Protein AF-A0A349CTS3-F1 (afdb_monomer_lite)

Foldseek 3Di:
DDDPLPQQDLVNQLVQLQVQQAVDPVADALCRCLCDGPNSVSCVVVPDDPVRSVVSVVVSVVVCVVVVQDKDWADDPVDNPPSNRIGIHGDVVVVDDDPPDDDDPVRVVVVVVVVVVVVVVVVVVVVVVD

Radius of gyration: 17.71 Å; chains: 1; bounding box: 42×42×42 Å

Secondary structure (DSSP, 8-state):
---------HHHHHHHHHHHHHS-SS-EEHHHHHHHSTTHHHHHHTT--HHHHHHHHHHHHHHHHHTT---EEE--SS-TT--TT-EEE--GGGG---TT----HHHHHHHHHHHHHHHHHHHHHHTT--

pLDDT: mean 85.39, std 16.5, range [35.06, 98.25]

Structure (mmCIF, N/CA/C/O backbone):
data_AF-A0A349CTS3-F1
#
_entry.id   AF-A0A349CTS3-F1
#
loop_
_atom_site.group_PDB
_atom_site.id
_atom_site.type_symbol
_atom_site.label_atom_id
_atom_site.label_alt_id
_atom_site.label_comp_id
_atom_site.label_asym_id
_atom_site.label_entity_id
_atom_site.label_seq_id
_atom_site.pdbx_PDB_ins_code
_atom_site.Cartn_x
_atom_site.Cartn_y
_atom_site.Cartn_z
_atom_site.occupancy
_atom_site.B_iso_or_equiv
_atom_site.auth_seq_id
_atom_site.auth_comp_id
_atom_site.auth_asym_id
_atom_site.auth_atom_id
_atom_site.pdbx_PDB_model_num
ATOM 1 N N . MET A 1 1 ? -28.891 -17.185 8.001 1.00 35.06 1 MET A N 1
ATOM 2 C CA . MET A 1 1 ? -27.617 -17.875 7.713 1.00 35.06 1 MET A CA 1
ATOM 3 C C . MET A 1 1 ? -26.499 -16.893 7.990 1.00 35.06 1 MET A C 1
ATOM 5 O O . MET A 1 1 ? -26.507 -15.830 7.388 1.00 35.06 1 MET A O 1
ATOM 9 N N . ALA A 1 2 ? -25.621 -17.187 8.949 1.00 38.22 2 ALA A N 1
ATOM 10 C CA . ALA A 1 2 ? -24.448 -16.359 9.205 1.00 38.22 2 ALA A CA 1
ATOM 11 C C . ALA A 1 2 ? -23.453 -16.588 8.063 1.00 38.22 2 ALA A C 1
ATOM 13 O O . ALA A 1 2 ? -22.958 -17.701 7.895 1.00 38.22 2 ALA A O 1
ATOM 14 N N . THR A 1 3 ? -23.216 -15.568 7.244 1.00 37.25 3 THR A N 1
ATOM 15 C CA . THR A 1 3 ? -22.133 -15.578 6.260 1.00 37.25 3 THR A CA 1
ATOM 16 C C . THR A 1 3 ? -20.824 -15.654 7.037 1.00 37.25 3 THR A C 1
ATOM 18 O O . THR A 1 3 ? -20.528 -14.761 7.832 1.00 37.25 3 THR A O 1
ATOM 21 N N . ALA A 1 4 ? -20.076 -16.746 6.881 1.00 45.16 4 ALA A N 1
ATOM 22 C CA . ALA A 1 4 ? -18.759 -16.876 7.488 1.00 45.16 4 ALA A CA 1
ATOM 23 C C . ALA A 1 4 ? -17.896 -15.692 7.026 1.00 45.16 4 ALA A C 1
ATOM 25 O O . ALA A 1 4 ? -17.766 -15.459 5.826 1.00 45.16 4 ALA A O 1
ATOM 26 N N . SER A 1 5 ? -17.357 -14.917 7.971 1.00 53.66 5 SER A N 1
ATOM 27 C CA . SER A 1 5 ? -16.409 -13.842 7.673 1.00 53.66 5 SER A CA 1
ATOM 28 C C . SER A 1 5 ? -15.164 -14.483 7.068 1.00 53.66 5 SER A C 1
ATOM 30 O O . SER A 1 5 ? -14.365 -15.103 7.773 1.00 53.66 5 SER A O 1
ATOM 32 N N . VAL A 1 6 ? -15.039 -14.409 5.744 1.00 57.78 6 VAL A N 1
ATOM 33 C CA . VAL A 1 6 ? -13.814 -14.805 5.058 1.00 57.78 6 VAL A CA 1
ATOM 34 C C . VAL A 1 6 ? -12.795 -13.727 5.384 1.00 57.78 6 VAL A C 1
ATOM 36 O O . VAL A 1 6 ? -12.889 -12.593 4.932 1.00 57.78 6 VAL A O 1
ATOM 39 N N . LYS A 1 7 ? -11.851 -14.060 6.260 1.00 75.94 7 LYS A N 1
ATOM 40 C CA . LYS A 1 7 ? -10.712 -13.200 6.551 1.00 75.94 7 LYS A CA 1
ATOM 41 C C . LYS A 1 7 ? -9.857 -13.131 5.284 1.00 75.94 7 LYS A C 1
ATOM 43 O O . LYS A 1 7 ? -9.263 -14.150 4.941 1.00 75.94 7 LYS A O 1
ATOM 48 N N . THR A 1 8 ? -9.779 -11.967 4.629 1.00 84.75 8 THR A N 1
ATOM 49 C CA . THR A 1 8 ? -8.885 -11.760 3.473 1.00 84.75 8 THR A CA 1
ATOM 50 C C . THR A 1 8 ? -7.470 -12.271 3.807 1.00 84.75 8 THR A C 1
ATOM 52 O O . THR A 1 8 ? -6.875 -11.799 4.794 1.00 84.75 8 THR A O 1
ATOM 55 N N . PRO A 1 9 ? -6.923 -13.235 3.039 1.00 90.38 9 PRO A N 1
ATOM 56 C CA . PRO A 1 9 ? -5.568 -13.741 3.227 1.00 90.38 9 PRO A CA 1
ATOM 57 C C . PRO A 1 9 ? -4.521 -12.617 3.187 1.00 90.38 9 PRO A C 1
ATOM 59 O O . PRO A 1 9 ? -4.730 -11.597 2.524 1.00 90.38 9 PRO A O 1
ATOM 62 N N . PRO A 1 10 ? -3.385 -12.752 3.897 1.00 90.94 10 PRO A N 1
ATOM 63 C CA . PRO A 1 10 ? -2.309 -11.767 3.845 1.00 90.94 10 PRO A CA 1
ATOM 64 C C . PRO A 1 10 ? -1.878 -11.395 2.427 1.00 90.94 10 PRO A C 1
ATOM 66 O O . PRO A 1 10 ? -1.750 -10.213 2.141 1.00 90.94 10 PRO A O 1
ATOM 69 N N . GLU A 1 11 ? -1.716 -12.377 1.551 1.00 92.25 11 GLU A N 1
ATOM 70 C CA . GLU A 1 11 ? -1.210 -12.217 0.190 1.00 92.25 11 GLU A CA 1
ATOM 71 C C . GLU A 1 11 ? -2.173 -11.385 -0.664 1.00 92.25 11 GLU A C 1
ATOM 73 O O . GLU A 1 11 ? -1.766 -10.413 -1.296 1.00 92.25 11 GLU A O 1
ATOM 78 N N . GLU A 1 12 ? -3.468 -11.701 -0.605 1.00 91.50 12 GLU A N 1
ATOM 79 C CA . GLU A 1 12 ? -4.513 -10.951 -1.307 1.00 91.50 12 GLU A CA 1
ATOM 80 C C . GLU A 1 12 ? -4.574 -9.496 -0.825 1.00 91.50 12 GLU A C 1
ATOM 82 O O . GLU A 1 12 ? -4.674 -8.561 -1.619 1.00 91.50 12 GLU A O 1
ATOM 87 N N . ARG A 1 13 ? -4.426 -9.271 0.485 1.00 96.44 13 ARG A N 1
ATOM 88 C CA . ARG A 1 13 ? -4.380 -7.916 1.043 1.00 96.44 13 ARG A CA 1
ATOM 89 C C . ARG A 1 13 ? -3.161 -7.122 0.567 1.00 96.44 13 ARG A C 1
ATOM 91 O O . ARG A 1 13 ? -3.294 -5.922 0.335 1.00 96.44 13 ARG A O 1
ATOM 98 N N . LEU A 1 14 ? -1.996 -7.760 0.418 1.00 96.69 14 LEU A N 1
ATOM 99 C CA . LEU A 1 14 ? -0.803 -7.107 -0.133 1.00 96.69 14 LEU A CA 1
ATOM 100 C C . LEU A 1 14 ? -1.032 -6.691 -1.592 1.00 96.69 14 LEU A C 1
ATOM 102 O O . LEU A 1 14 ? -0.728 -5.554 -1.944 1.00 96.69 14 LEU A O 1
ATOM 106 N N . VAL A 1 15 ? -1.637 -7.561 -2.408 1.00 94.31 15 VAL A N 1
ATOM 107 C CA . VAL A 1 15 ? -2.005 -7.241 -3.800 1.00 94.31 15 VAL A CA 1
ATOM 108 C C . VAL A 1 15 ? -2.981 -6.066 -3.848 1.00 94.31 15 VAL A C 1
ATOM 110 O O . VAL A 1 15 ? -2.729 -5.081 -4.541 1.00 94.31 15 VAL A O 1
ATOM 113 N N . ASN A 1 16 ? -4.050 -6.115 -3.051 1.00 95.81 16 ASN A N 1
ATOM 114 C CA . ASN A 1 16 ? -5.039 -5.039 -2.968 1.00 95.81 16 ASN A CA 1
ATOM 115 C C . ASN A 1 16 ? -4.409 -3.702 -2.546 1.00 95.81 16 ASN A C 1
ATOM 117 O O . ASN A 1 16 ? -4.773 -2.649 -3.072 1.00 95.81 16 ASN A O 1
ATOM 121 N N . LEU A 1 17 ? -3.446 -3.733 -1.619 1.00 97.31 17 LEU A N 1
ATOM 122 C CA . LEU A 1 17 ? -2.716 -2.542 -1.199 1.00 97.31 17 LEU A CA 1
ATOM 123 C C . LEU A 1 17 ? -1.864 -1.967 -2.340 1.00 97.31 17 LEU A C 1
ATOM 125 O O . LEU A 1 17 ? -1.916 -0.764 -2.573 1.00 97.31 17 LEU A O 1
ATOM 129 N N . VAL A 1 18 ? -1.125 -2.798 -3.079 1.00 95.38 18 VAL A N 1
ATOM 130 C CA . VAL A 1 18 ? -0.324 -2.339 -4.230 1.00 95.38 18 VAL A CA 1
ATOM 131 C C . VAL A 1 18 ? -1.210 -1.712 -5.302 1.00 95.38 18 VAL A C 1
ATOM 133 O O . VAL A 1 18 ? -0.906 -0.619 -5.779 1.00 95.38 18 VAL A O 1
ATOM 136 N N . VAL A 1 19 ? -2.334 -2.345 -5.644 1.00 93.88 19 VAL A N 1
ATOM 137 C CA . VAL A 1 19 ? -3.291 -1.796 -6.619 1.00 93.88 19 VAL A CA 1
ATOM 138 C C . VAL A 1 19 ? -3.805 -0.429 -6.163 1.00 93.88 19 VAL A C 1
ATOM 140 O O . VAL A 1 19 ? -3.814 0.524 -6.938 1.00 93.88 19 VAL A O 1
ATOM 143 N N . ALA A 1 20 ? -4.171 -0.287 -4.888 1.00 95.94 20 ALA A N 1
ATOM 144 C CA . ALA A 1 20 ? -4.643 0.990 -4.362 1.00 95.94 20 ALA A CA 1
ATOM 145 C C . ALA A 1 20 ? -3.561 2.086 -4.392 1.00 95.94 20 ALA A C 1
ATOM 147 O O . ALA A 1 20 ? -3.862 3.235 -4.708 1.00 95.94 20 ALA A O 1
ATOM 148 N N . LEU A 1 21 ? -2.310 1.744 -4.067 1.00 95.50 21 LEU A N 1
ATOM 149 C CA . LEU A 1 21 ? -1.200 2.701 -4.010 1.00 95.50 21 LEU A CA 1
ATOM 150 C C . LEU A 1 21 ? -0.641 3.086 -5.387 1.00 95.50 21 LEU A C 1
ATOM 152 O O . LEU A 1 21 ? -0.057 4.161 -5.505 1.00 95.50 21 LEU A O 1
ATOM 156 N N . THR A 1 22 ? -0.801 2.231 -6.399 1.00 92.75 22 THR A N 1
ATOM 157 C CA . THR A 1 22 ? -0.414 2.508 -7.798 1.00 92.75 22 THR A CA 1
ATOM 158 C C . THR A 1 22 ? -1.480 3.308 -8.547 1.00 92.75 22 THR A C 1
ATOM 160 O O . THR A 1 22 ? -1.160 4.036 -9.480 1.00 92.75 22 THR A O 1
ATOM 163 N N . ALA A 1 23 ? -2.743 3.236 -8.117 1.00 90.69 23 ALA A N 1
ATOM 164 C CA . ALA A 1 23 ? -3.862 3.951 -8.732 1.00 90.69 23 ALA A CA 1
ATOM 165 C C . ALA A 1 23 ? -3.905 5.467 -8.432 1.00 90.69 23 ALA A C 1
ATOM 167 O O . ALA A 1 23 ? -4.870 6.136 -8.805 1.00 90.69 23 ALA A O 1
ATOM 168 N N . THR A 1 24 ? -2.913 6.025 -7.731 1.00 91.00 24 THR A N 1
ATOM 169 C CA . THR A 1 24 ? -2.882 7.447 -7.365 1.00 91.00 24 THR A CA 1
ATOM 170 C C . THR A 1 24 ? -1.494 8.065 -7.497 1.00 91.00 24 THR A C 1
ATOM 172 O O . THR A 1 24 ? -0.521 7.591 -6.916 1.00 91.00 24 THR A O 1
ATOM 175 N N . ASP A 1 25 ? -1.422 9.208 -8.177 1.00 88.75 25 ASP A N 1
ATOM 176 C CA . ASP A 1 25 ? -0.181 9.980 -8.286 1.00 88.75 25 ASP A CA 1
ATOM 177 C C . ASP A 1 25 ? 0.138 10.764 -7.006 1.00 88.75 25 ASP A C 1
ATOM 179 O O . ASP A 1 25 ? 1.304 10.963 -6.661 1.00 88.75 25 ASP A O 1
ATOM 183 N N . GLN A 1 26 ? -0.898 11.225 -6.296 1.00 91.75 26 GLN A N 1
ATOM 184 C CA . GLN A 1 26 ? -0.771 12.073 -5.101 1.00 91.75 26 GLN A CA 1
ATOM 185 C C . GLN A 1 26 ? -0.610 11.261 -3.808 1.00 91.75 26 GLN A C 1
ATOM 187 O O . GLN A 1 26 ? -0.271 11.812 -2.763 1.00 91.75 26 GLN A O 1
ATOM 192 N N . GLY A 1 27 ? -0.874 9.955 -3.863 1.00 95.19 27 GLY A N 1
ATOM 193 C CA . GLY A 1 27 ? -0.849 9.069 -2.709 1.00 95.19 27 GLY A CA 1
ATOM 194 C C . GLY A 1 27 ? -2.083 9.154 -1.810 1.00 95.19 27 GLY A C 1
ATOM 195 O O . GLY A 1 27 ? -2.857 10.119 -1.808 1.00 95.19 27 GLY A O 1
ATOM 196 N N . LEU A 1 28 ? -2.272 8.093 -1.030 1.00 97.38 28 LEU A N 1
ATOM 197 C CA . LEU A 1 28 ? -3.385 7.914 -0.102 1.00 97.38 28 LEU A CA 1
ATOM 198 C C . LEU A 1 28 ? -2.933 8.183 1.330 1.00 97.38 28 LEU A C 1
ATOM 200 O O . LEU A 1 28 ? -1.853 7.755 1.730 1.00 97.38 28 LEU A O 1
ATOM 204 N N . THR A 1 29 ? -3.775 8.837 2.128 1.00 97.06 29 THR A N 1
ATOM 205 C CA . THR A 1 29 ? -3.529 8.939 3.574 1.00 97.06 29 THR A CA 1
ATOM 206 C C . THR A 1 29 ? -3.711 7.578 4.243 1.00 97.06 29 THR A C 1
ATOM 208 O O . THR A 1 29 ? -4.456 6.728 3.739 1.00 97.06 29 THR A O 1
ATOM 211 N N . LYS A 1 30 ? -3.087 7.377 5.412 1.00 96.88 30 LYS A N 1
ATOM 212 C CA . LYS A 1 30 ? -3.245 6.138 6.196 1.00 96.88 30 LYS A CA 1
ATOM 213 C C . LYS A 1 30 ? -4.720 5.811 6.441 1.00 96.88 30 LYS A C 1
ATOM 215 O O . LYS A 1 30 ? -5.165 4.706 6.151 1.00 96.88 30 LYS A O 1
ATOM 220 N N . ASP A 1 31 ? -5.494 6.798 6.887 1.00 96.38 31 ASP A N 1
ATOM 221 C CA . ASP A 1 31 ? -6.924 6.625 7.155 1.00 96.38 31 ASP A CA 1
ATOM 222 C C . ASP A 1 31 ? -7.704 6.230 5.889 1.00 96.38 31 ASP A C 1
ATOM 224 O O . ASP A 1 31 ? -8.574 5.365 5.963 1.00 96.38 31 ASP A O 1
ATOM 228 N N . THR A 1 32 ? -7.352 6.768 4.712 1.00 97.44 32 THR A N 1
ATOM 229 C CA . THR A 1 32 ? -7.974 6.381 3.430 1.00 97.44 32 THR A CA 1
ATOM 230 C C . THR A 1 32 ? -7.669 4.928 3.064 1.00 97.44 32 THR A C 1
ATOM 232 O O . THR A 1 32 ? -8.569 4.211 2.620 1.00 97.44 32 THR A O 1
ATOM 235 N N . ILE A 1 33 ? -6.423 4.485 3.263 1.00 98.06 33 ILE A N 1
ATOM 236 C CA . ILE A 1 33 ? -5.996 3.100 3.015 1.00 98.06 33 ILE A CA 1
ATOM 237 C C . ILE A 1 33 ? -6.782 2.157 3.915 1.00 98.06 33 ILE A C 1
ATOM 239 O O . ILE A 1 33 ? -7.452 1.246 3.426 1.00 98.06 33 ILE A O 1
ATOM 243 N N . LEU A 1 34 ? -6.759 2.418 5.224 1.00 97.62 34 LEU A N 1
ATOM 244 C CA . LEU A 1 34 ? -7.469 1.592 6.189 1.00 97.62 34 LEU A CA 1
ATOM 245 C C . LEU A 1 34 ? -8.963 1.561 5.863 1.00 97.62 34 LEU A C 1
ATOM 247 O O . LEU A 1 34 ? -9.565 0.490 5.907 1.00 97.62 34 LEU A O 1
ATOM 251 N N . ALA A 1 35 ? -9.545 2.708 5.485 1.00 97.19 35 ALA A N 1
ATOM 252 C CA . ALA A 1 35 ? -10.948 2.876 5.122 1.00 97.19 35 ALA A CA 1
ATOM 253 C C . ALA A 1 35 ? -11.393 2.017 3.933 1.00 97.19 35 ALA A C 1
ATOM 255 O O . ALA A 1 35 ? -12.445 1.380 4.023 1.00 97.19 35 ALA A O 1
ATOM 256 N N . ASN A 1 36 ? -10.613 1.996 2.853 1.00 96.75 36 ASN A N 1
ATOM 257 C CA . ASN A 1 36 ? -11.106 1.567 1.543 1.00 96.75 36 ASN A CA 1
ATOM 258 C C . ASN A 1 36 ? -10.461 0.286 1.010 1.00 96.75 36 ASN A C 1
ATOM 260 O O . ASN A 1 36 ? -11.082 -0.402 0.204 1.00 96.75 36 ASN A O 1
ATOM 264 N N . VAL A 1 37 ? -9.255 -0.069 1.456 1.00 97.62 37 VAL A N 1
ATOM 265 C CA . VAL A 1 37 ? -8.555 -1.248 0.933 1.00 97.62 37 VAL A CA 1
ATOM 266 C C . VAL A 1 37 ? -9.142 -2.525 1.541 1.00 97.62 37 VAL A C 1
ATOM 268 O O . VAL A 1 37 ? -9.237 -2.671 2.767 1.00 97.62 37 VAL A O 1
ATOM 271 N N . THR A 1 38 ? -9.542 -3.462 0.677 1.00 95.19 38 THR A N 1
ATOM 272 C CA . THR A 1 38 ? -10.027 -4.798 1.062 1.00 95.19 38 THR A CA 1
ATOM 273 C C . THR A 1 38 ? -8.994 -5.507 1.941 1.00 95.19 38 THR A C 1
ATOM 275 O O . THR A 1 38 ? -7.787 -5.375 1.752 1.00 95.19 38 THR A O 1
ATOM 278 N N . GLY A 1 39 ? -9.460 -6.203 2.976 1.00 94.94 39 GLY A N 1
ATOM 279 C CA . GLY A 1 39 ? -8.619 -6.746 4.041 1.00 94.94 39 GLY A CA 1
ATOM 280 C C . GLY A 1 39 ? -8.342 -5.780 5.200 1.00 94.94 39 GLY A C 1
ATOM 281 O O . GLY A 1 39 ? -8.296 -6.242 6.334 1.00 94.94 39 GLY A O 1
ATOM 282 N N . TYR A 1 40 ? -8.240 -4.460 4.993 1.00 97.50 40 TYR A N 1
ATOM 283 C CA . TYR A 1 40 ? -8.235 -3.491 6.109 1.00 97.50 40 TYR A CA 1
ATOM 284 C C . TYR A 1 40 ? -9.649 -3.070 6.490 1.00 97.50 40 TYR A C 1
ATOM 286 O O . TYR A 1 40 ? -10.013 -3.085 7.669 1.00 97.50 40 TYR A O 1
ATOM 294 N N . ARG A 1 41 ? -10.463 -2.742 5.480 1.00 96.69 41 ARG A N 1
ATOM 295 C CA . ARG A 1 41 ? -11.870 -2.379 5.651 1.00 96.69 41 ARG A CA 1
ATOM 296 C C . ARG A 1 41 ? -12.648 -3.465 6.388 1.00 96.69 41 ARG A C 1
ATOM 298 O O . ARG A 1 41 ? -13.325 -3.161 7.360 1.00 96.69 41 ARG A O 1
ATOM 305 N N . GLU A 1 42 ? -12.467 -4.720 5.996 1.00 95.19 42 GLU A N 1
ATOM 306 C CA . GLU A 1 42 ? -13.125 -5.874 6.621 1.00 95.19 42 GLU A CA 1
ATOM 307 C C . GLU A 1 42 ? -12.692 -6.082 8.072 1.00 95.19 42 GLU A C 1
ATOM 309 O O . GLU A 1 42 ? -13.522 -6.361 8.929 1.00 95.19 42 GLU A O 1
ATOM 314 N N . GLN A 1 43 ? -11.399 -5.918 8.379 1.00 94.88 43 GLN A N 1
ATOM 315 C CA . GLN A 1 43 ? -10.918 -6.007 9.760 1.00 94.88 43 GLN A CA 1
ATOM 316 C C . GLN A 1 43 ? -11.484 -4.868 10.612 1.00 94.88 43 GLN A C 1
ATOM 318 O O . GLN A 1 43 ? -11.868 -5.100 11.756 1.00 94.88 43 GLN A O 1
ATOM 323 N N . ARG A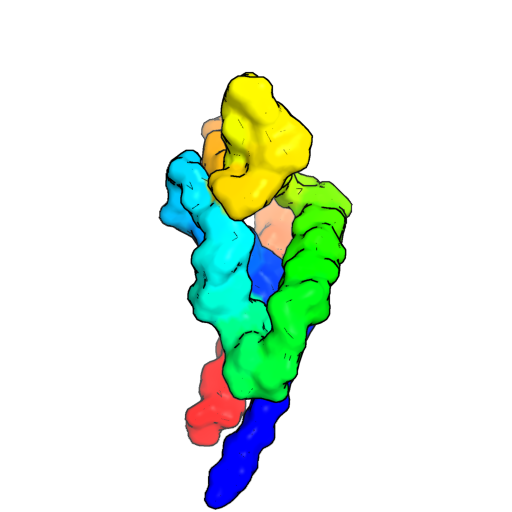 1 44 ? -11.598 -3.653 10.057 1.00 94.94 44 ARG A N 1
ATOM 324 C CA . ARG A 1 44 ? -12.271 -2.533 10.729 1.00 94.94 44 ARG A CA 1
ATOM 325 C C . ARG A 1 44 ? -13.752 -2.832 10.975 1.00 94.94 44 ARG A C 1
ATOM 327 O O . ARG A 1 44 ? -14.228 -2.621 12.084 1.00 94.94 44 ARG A O 1
ATOM 334 N N . GLU A 1 45 ? -14.465 -3.328 9.966 1.00 94.12 45 GLU A N 1
ATOM 335 C CA . GLU A 1 45 ? -15.878 -3.729 10.061 1.00 94.12 45 GLU A CA 1
ATOM 336 C C . GLU A 1 45 ? -16.079 -4.874 11.072 1.00 94.12 45 GLU A C 1
ATOM 338 O O . GLU A 1 45 ? -17.082 -4.902 11.782 1.00 94.12 45 GLU A O 1
ATOM 343 N N . ALA A 1 46 ? -15.092 -5.763 11.216 1.00 93.81 46 ALA A N 1
ATOM 344 C CA . ALA A 1 46 ? -15.048 -6.820 12.226 1.00 93.81 46 ALA A CA 1
ATOM 345 C C . ALA A 1 46 ? -14.640 -6.334 13.636 1.00 93.81 46 ALA A C 1
ATOM 347 O O . ALA A 1 46 ? -14.548 -7.145 14.558 1.00 93.81 46 ALA A O 1
ATOM 348 N N . GLY A 1 47 ? -14.399 -5.032 13.824 1.00 95.12 47 GLY A N 1
ATOM 349 C CA . GLY A 1 47 ? -14.124 -4.425 15.129 1.00 95.12 47 GLY A CA 1
ATOM 350 C C . GLY A 1 47 ? -12.647 -4.343 15.525 1.00 95.12 47 GLY A C 1
ATOM 351 O O . GLY A 1 47 ? -12.352 -4.117 16.699 1.00 95.12 47 GLY A O 1
ATOM 352 N N . ALA A 1 48 ? -11.705 -4.512 14.591 1.00 95.12 48 ALA A N 1
ATOM 353 C CA . ALA A 1 48 ? -10.292 -4.264 14.871 1.00 95.12 48 ALA A CA 1
ATOM 354 C C . ALA A 1 48 ? -10.061 -2.800 15.284 1.00 95.12 48 ALA A C 1
ATOM 356 O O . ALA A 1 48 ? -10.608 -1.870 14.686 1.00 95.12 48 ALA A O 1
ATOM 357 N N . SER A 1 49 ? -9.223 -2.590 16.302 1.00 97.06 49 SER A N 1
ATOM 358 C CA . SER A 1 49 ? -8.854 -1.243 16.741 1.00 97.06 49 SER A CA 1
ATOM 359 C C . SER A 1 49 ? -8.006 -0.524 15.689 1.00 97.06 49 SER A C 1
ATOM 361 O O . SER A 1 49 ? -7.303 -1.160 14.899 1.00 97.06 49 SER A O 1
ATOM 363 N N . LYS A 1 50 ? -8.024 0.817 15.718 1.00 95.12 50 LYS A N 1
ATOM 364 C CA . LYS A 1 50 ? -7.184 1.645 14.841 1.00 95.12 50 LYS A CA 1
ATOM 365 C C . LYS A 1 50 ? -5.706 1.252 14.965 1.00 95.12 50 LYS A C 1
ATOM 367 O O . LYS A 1 50 ? -5.092 0.913 13.962 1.00 95.12 50 LYS A O 1
ATOM 372 N N . ASP A 1 51 ? -5.184 1.141 16.184 1.00 97.25 51 ASP A N 1
ATOM 373 C CA . ASP A 1 51 ? -3.803 0.717 16.453 1.00 97.25 51 ASP A CA 1
ATOM 374 C C . ASP A 1 51 ? -3.445 -0.648 15.846 1.00 97.25 51 ASP A C 1
ATOM 376 O O . ASP A 1 51 ? -2.323 -0.851 15.378 1.00 97.25 51 ASP A O 1
ATOM 380 N N . ALA A 1 52 ? -4.375 -1.610 15.862 1.00 97.19 52 ALA A N 1
ATOM 381 C CA . ALA A 1 52 ? -4.144 -2.926 15.275 1.00 97.19 52 ALA A CA 1
ATOM 382 C C . ALA A 1 52 ? -4.048 -2.843 13.745 1.00 97.19 52 ALA A C 1
ATOM 384 O O . ALA A 1 52 ? -3.166 -3.466 13.152 1.00 97.19 52 ALA A O 1
ATOM 385 N N . LEU A 1 53 ? -4.918 -2.047 13.119 1.00 97.69 53 LEU A N 1
ATOM 386 C CA . LEU A 1 53 ? -4.902 -1.796 11.678 1.00 97.69 53 LEU A CA 1
ATOM 387 C C . LEU A 1 53 ? -3.643 -1.039 11.245 1.00 97.69 53 LEU A C 1
ATOM 389 O O . LEU A 1 53 ? -3.049 -1.381 10.227 1.00 97.69 53 LEU A O 1
ATOM 393 N N . GLU A 1 54 ? -3.195 -0.061 12.032 1.00 96.56 54 GLU A N 1
ATOM 394 C CA . GLU A 1 54 ? -1.958 0.667 11.753 1.00 96.56 54 GLU A CA 1
ATOM 395 C C . GLU A 1 54 ? -0.734 -0.247 11.820 1.00 96.56 54 GLU A C 1
ATOM 397 O O . GLU A 1 54 ? 0.054 -0.271 10.882 1.00 96.56 54 GLU A O 1
ATOM 402 N N . LYS A 1 55 ? -0.604 -1.078 12.862 1.00 97.81 55 LYS A N 1
ATOM 403 C CA . LYS A 1 55 ? 0.485 -2.071 12.952 1.00 97.81 55 LYS A CA 1
ATOM 404 C C . LYS A 1 55 ? 0.456 -3.070 11.798 1.00 97.81 55 LYS A C 1
ATOM 406 O O . LYS A 1 55 ? 1.500 -3.471 11.290 1.00 97.81 55 LYS A O 1
ATOM 411 N N . MET A 1 56 ? -0.742 -3.485 11.395 1.00 97.62 56 MET A N 1
ATOM 412 C CA . MET A 1 56 ? -0.946 -4.363 10.248 1.00 97.62 56 MET A CA 1
ATOM 413 C C . MET A 1 56 ? -0.491 -3.695 8.947 1.00 97.62 56 MET A C 1
ATOM 415 O O . MET A 1 56 ? 0.181 -4.346 8.155 1.00 97.62 56 MET A O 1
ATOM 419 N N . PHE A 1 57 ? -0.778 -2.403 8.775 1.00 98.12 57 PHE A N 1
ATOM 420 C CA . PHE A 1 57 ? -0.304 -1.615 7.641 1.00 98.12 57 PHE A CA 1
ATOM 421 C C . PHE A 1 57 ? 1.216 -1.428 7.635 1.00 98.12 57 PHE A C 1
ATOM 423 O O . PHE A 1 57 ? 1.841 -1.626 6.598 1.00 98.12 57 PHE A O 1
ATOM 430 N N . GLU A 1 58 ? 1.834 -1.114 8.776 1.00 97.50 58 GLU A N 1
ATOM 431 C CA . GLU A 1 58 ? 3.296 -1.003 8.877 1.00 97.50 58 GLU A CA 1
ATOM 432 C C . GLU A 1 58 ? 3.994 -2.313 8.481 1.00 97.50 58 GLU A C 1
ATOM 434 O O . GLU A 1 58 ? 4.886 -2.302 7.633 1.00 97.50 58 GLU A O 1
ATOM 439 N N . ARG A 1 59 ? 3.516 -3.455 8.993 1.00 98.06 59 ARG A N 1
ATOM 440 C CA . ARG A 1 59 ? 4.039 -4.777 8.616 1.00 98.06 59 ARG A CA 1
ATOM 441 C C . ARG A 1 59 ? 3.858 -5.067 7.127 1.00 98.06 59 ARG A C 1
ATOM 443 O O . ARG A 1 59 ? 4.749 -5.605 6.480 1.00 98.06 59 ARG A O 1
ATOM 450 N N . ASP A 1 60 ? 2.696 -4.749 6.571 1.00 98.25 60 ASP A N 1
ATOM 451 C CA . ASP A 1 60 ? 2.428 -4.996 5.157 1.00 98.25 60 ASP A CA 1
ATOM 452 C C . ASP A 1 60 ? 3.300 -4.110 4.251 1.00 98.25 60 ASP A C 1
ATOM 454 O O . ASP A 1 60 ? 3.765 -4.583 3.215 1.00 98.25 60 ASP A O 1
ATOM 458 N N . LYS A 1 61 ? 3.617 -2.872 4.663 1.00 97.31 61 LYS A N 1
ATOM 459 C CA . LYS A 1 61 ? 4.627 -2.049 3.979 1.00 97.31 61 LYS A CA 1
ATOM 460 C C . LYS A 1 61 ? 6.008 -2.699 4.005 1.00 97.31 61 LYS A C 1
ATOM 462 O O . LYS A 1 61 ? 6.690 -2.698 2.985 1.00 97.31 61 LYS A O 1
ATOM 467 N N . GLU A 1 62 ? 6.435 -3.229 5.149 1.00 97.38 62 GLU A N 1
ATOM 468 C CA . GLU A 1 62 ? 7.717 -3.940 5.267 1.00 97.38 62 GLU A CA 1
ATOM 469 C C . GLU A 1 62 ? 7.759 -5.176 4.363 1.00 97.38 62 GLU A C 1
ATOM 471 O O . GLU A 1 62 ? 8.730 -5.363 3.631 1.00 97.38 62 GLU A O 1
ATOM 476 N N . ASN A 1 63 ? 6.680 -5.962 4.336 1.00 97.19 63 ASN A N 1
ATOM 477 C CA . ASN A 1 63 ? 6.550 -7.119 3.449 1.00 97.19 63 ASN A CA 1
ATOM 478 C C . ASN A 1 63 ? 6.655 -6.717 1.972 1.00 97.19 63 ASN A C 1
ATOM 480 O O . ASN A 1 63 ? 7.384 -7.350 1.214 1.00 97.19 63 ASN A O 1
ATOM 484 N N . LEU A 1 64 ? 5.966 -5.650 1.561 1.00 95.69 64 LEU A N 1
ATOM 485 C CA . LEU A 1 64 ? 6.030 -5.143 0.189 1.00 95.69 64 LEU A CA 1
ATOM 486 C C . LEU A 1 64 ? 7.436 -4.650 -0.173 1.00 95.69 64 LEU A C 1
ATOM 488 O O . LEU A 1 64 ? 7.948 -4.998 -1.234 1.00 95.69 64 LEU A O 1
ATOM 492 N N . ARG A 1 65 ? 8.108 -3.926 0.728 1.00 95.12 65 ARG A N 1
ATOM 493 C CA . ARG A 1 65 ? 9.502 -3.501 0.518 1.00 95.12 65 ARG A CA 1
ATOM 494 C C . ARG A 1 65 ? 10.453 -4.687 0.378 1.00 95.12 65 ARG A C 1
ATOM 496 O O . ARG A 1 65 ? 11.331 -4.652 -0.476 1.00 95.12 65 ARG A O 1
ATOM 503 N N . ALA A 1 66 ? 10.261 -5.746 1.164 1.00 95.06 66 ALA A N 1
ATOM 504 C CA . ALA A 1 66 ? 11.043 -6.977 1.042 1.00 95.06 66 ALA A CA 1
ATOM 505 C C . ALA A 1 66 ? 10.822 -7.693 -0.305 1.00 95.06 66 ALA A C 1
ATOM 507 O O . ALA A 1 66 ? 11.723 -8.371 -0.790 1.00 95.06 66 ALA A O 1
ATOM 508 N N . LEU A 1 67 ? 9.651 -7.510 -0.924 1.00 91.81 67 LEU A N 1
ATOM 509 C CA . LEU A 1 67 ? 9.328 -7.987 -2.274 1.00 91.81 67 LEU A CA 1
ATOM 510 C C . LEU A 1 67 ? 9.800 -7.032 -3.387 1.00 91.81 67 LEU A C 1
ATOM 512 O O . LEU A 1 67 ? 9.540 -7.294 -4.557 1.00 91.81 67 LEU A O 1
ATOM 516 N N . GLY A 1 68 ? 10.483 -5.936 -3.044 1.00 90.75 68 GLY A N 1
ATOM 517 C CA . GLY A 1 68 ? 10.981 -4.956 -4.008 1.00 90.75 68 GLY A CA 1
ATOM 518 C C . GLY A 1 68 ? 9.949 -3.919 -4.453 1.00 90.75 68 GLY A C 1
ATOM 519 O O . GLY A 1 68 ? 10.197 -3.222 -5.427 1.00 90.75 68 GLY A O 1
ATOM 520 N N . VAL A 1 69 ? 8.813 -3.788 -3.758 1.00 91.62 69 VAL A N 1
ATOM 521 C CA . VAL A 1 69 ? 7.805 -2.759 -4.054 1.00 91.62 69 VAL A CA 1
ATOM 522 C C . VAL A 1 69 ? 8.193 -1.441 -3.361 1.00 91.62 69 VAL A C 1
ATOM 524 O O . VAL A 1 69 ? 8.100 -1.360 -2.128 1.00 91.62 69 VAL A O 1
ATOM 527 N N . PRO A 1 70 ? 8.602 -0.387 -4.100 1.00 90.44 70 PRO A N 1
ATOM 528 C CA . PRO A 1 70 ? 8.926 0.914 -3.523 1.00 90.44 70 PRO A CA 1
ATOM 529 C C . PRO A 1 70 ? 7.653 1.615 -3.040 1.00 90.44 70 PRO A C 1
ATOM 531 O O . PRO A 1 70 ? 6.839 2.097 -3.825 1.00 90.44 70 PRO A O 1
ATOM 534 N N . ILE A 1 71 ? 7.469 1.666 -1.720 1.00 93.81 71 ILE A N 1
ATOM 535 C CA . ILE A 1 71 ? 6.416 2.474 -1.093 1.00 93.81 71 ILE A CA 1
ATOM 536 C C . ILE A 1 71 ? 7.032 3.772 -0.592 1.00 93.81 71 ILE A C 1
ATOM 538 O O . ILE A 1 71 ? 7.741 3.781 0.426 1.00 93.81 71 ILE A O 1
ATOM 542 N N . GLU A 1 72 ? 6.696 4.860 -1.275 1.00 94.12 72 GLU A N 1
ATOM 543 C CA . GLU A 1 72 ? 7.034 6.214 -0.859 1.00 94.12 72 GLU A CA 1
ATOM 544 C C . GLU A 1 72 ? 6.135 6.667 0.292 1.00 94.12 72 GLU A C 1
ATOM 546 O O . GLU A 1 72 ? 4.957 6.313 0.383 1.00 94.12 72 GLU A O 1
ATOM 551 N N . THR A 1 73 ? 6.706 7.462 1.192 1.00 95.06 73 THR A N 1
ATOM 552 C CA . THR A 1 73 ? 5.979 8.160 2.255 1.00 95.06 73 THR A CA 1
ATOM 553 C C . THR A 1 73 ? 6.230 9.648 2.080 1.00 95.06 73 THR A C 1
ATOM 555 O O . THR A 1 73 ? 7.359 10.109 2.207 1.00 95.06 73 THR A O 1
ATOM 558 N N . ILE A 1 74 ? 5.175 10.378 1.745 1.00 93.50 74 ILE A N 1
ATOM 559 C CA . ILE A 1 74 ? 5.186 11.813 1.486 1.00 93.50 74 ILE A CA 1
ATOM 560 C C . ILE A 1 74 ? 4.640 12.489 2.743 1.00 93.50 74 ILE A C 1
ATOM 562 O O . ILE A 1 74 ? 3.428 12.486 2.956 1.00 93.50 74 ILE A O 1
ATOM 566 N N . GLY A 1 75 ? 5.536 12.986 3.595 1.00 89.50 75 GLY A N 1
ATOM 567 C CA . GLY A 1 75 ? 5.209 13.765 4.796 1.00 89.50 75 GLY A CA 1
ATOM 568 C C . GLY A 1 75 ? 5.159 15.272 4.530 1.00 89.50 75 GLY A C 1
ATOM 569 O O . GLY A 1 75 ? 5.246 15.711 3.379 1.00 89.50 75 GLY A O 1
ATOM 570 N N . ASP A 1 76 ? 5.034 16.066 5.595 1.00 85.75 76 ASP A N 1
ATOM 571 C CA . ASP A 1 76 ? 5.221 17.517 5.508 1.00 85.75 76 ASP A CA 1
ATOM 572 C C . ASP A 1 76 ? 6.703 17.834 5.240 1.00 85.75 76 ASP A C 1
ATOM 574 O O . ASP A 1 76 ? 7.606 17.271 5.854 1.00 85.75 76 ASP A O 1
ATOM 578 N N . TRP A 1 77 ? 6.972 18.753 4.316 1.00 81.06 77 TRP A N 1
ATOM 579 C CA . TRP A 1 77 ? 8.330 19.222 4.041 1.00 81.06 77 TRP A CA 1
ATOM 580 C C . TRP A 1 77 ? 8.900 20.053 5.192 1.00 81.06 77 TRP A C 1
ATOM 582 O O . TRP A 1 77 ? 10.117 20.088 5.372 1.00 81.06 77 TRP A O 1
ATOM 592 N N . ALA A 1 78 ? 8.036 20.749 5.937 1.00 86.06 78 ALA A N 1
ATOM 593 C CA . ALA A 1 78 ? 8.430 21.556 7.085 1.00 86.06 78 ALA A CA 1
ATOM 594 C C . ALA A 1 78 ? 8.732 20.700 8.324 1.00 86.06 78 ALA A C 1
ATOM 596 O O . ALA A 1 78 ? 9.565 21.097 9.139 1.00 86.06 78 ALA A O 1
ATOM 597 N N . ASP A 1 79 ? 8.085 19.537 8.439 1.00 85.06 79 ASP A N 1
ATOM 598 C CA . ASP A 1 79 ? 8.303 18.562 9.509 1.00 85.06 79 ASP A CA 1
ATOM 599 C C . ASP A 1 79 ? 8.228 17.123 8.958 1.00 85.06 79 ASP A C 1
ATOM 601 O O . ASP A 1 79 ? 7.172 16.487 8.995 1.00 85.06 79 ASP A O 1
ATOM 605 N N . PRO A 1 80 ? 9.344 16.594 8.419 1.00 81.12 80 PRO A N 1
ATOM 606 C CA . PRO A 1 80 ? 9.378 15.260 7.817 1.00 81.12 80 PRO A CA 1
ATOM 607 C C . PRO A 1 80 ? 9.062 14.116 8.789 1.00 81.12 80 PRO A C 1
ATOM 609 O O . PRO A 1 80 ? 8.709 13.021 8.343 1.00 81.12 80 PRO A O 1
ATOM 612 N N . ASP A 1 81 ? 9.198 14.355 10.097 1.00 83.06 81 ASP A N 1
ATOM 613 C CA . ASP A 1 81 ? 8.902 13.374 11.138 1.00 83.06 81 ASP A CA 1
ATOM 614 C C . ASP A 1 81 ? 7.404 13.366 11.511 1.00 83.06 81 ASP A C 1
ATOM 616 O O . ASP A 1 81 ? 6.916 12.384 12.087 1.00 83.06 81 ASP A O 1
ATOM 620 N N . ASP A 1 82 ? 6.636 14.404 11.142 1.00 86.62 82 ASP A N 1
ATOM 621 C CA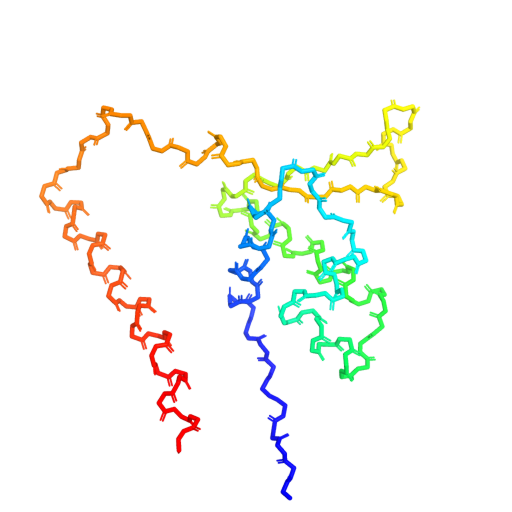 . ASP A 1 82 ? 5.180 14.412 11.293 1.00 86.62 82 ASP A CA 1
ATOM 622 C C . ASP A 1 82 ? 4.501 13.606 10.176 1.00 86.62 82 ASP A C 1
ATOM 624 O O . ASP A 1 82 ? 4.230 14.064 9.062 1.00 86.62 82 ASP A O 1
ATOM 628 N N . LEU A 1 83 ? 4.172 12.360 10.512 1.00 86.19 83 LEU A N 1
ATOM 629 C CA . LEU A 1 83 ? 3.503 11.435 9.605 1.00 86.19 83 LEU A CA 1
ATOM 630 C C . LEU A 1 83 ? 1.972 11.452 9.708 1.00 86.19 83 LEU A C 1
ATOM 632 O O . LEU A 1 83 ? 1.319 10.593 9.109 1.00 86.19 83 LEU A O 1
ATOM 636 N N . ARG A 1 84 ? 1.367 12.380 10.461 1.00 85.50 84 ARG A N 1
ATOM 637 C CA . ARG A 1 84 ? -0.093 12.398 10.672 1.00 85.50 84 ARG A CA 1
ATOM 638 C C . ARG A 1 84 ? -0.868 12.592 9.373 1.00 85.50 84 ARG A C 1
ATOM 640 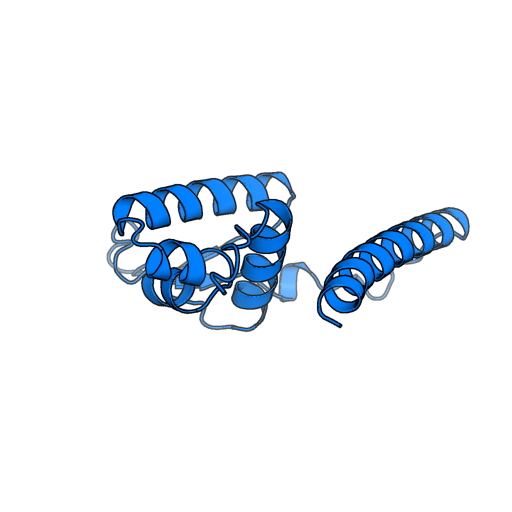O O . ARG A 1 84 ? -1.852 11.895 9.146 1.00 85.50 84 ARG A O 1
ATOM 647 N N . GLU A 1 85 ? -0.380 13.484 8.518 1.00 88.06 85 GLU A N 1
ATOM 648 C CA . GLU A 1 85 ? -0.958 13.780 7.201 1.00 88.06 85 GLU A CA 1
ATOM 649 C C . GLU A 1 85 ? -0.181 13.113 6.056 1.00 88.06 85 GLU A C 1
ATOM 651 O O . GLU A 1 85 ? -0.384 13.436 4.882 1.00 88.06 85 GLU A O 1
ATOM 656 N N . ALA A 1 86 ? 0.704 12.163 6.383 1.00 94.75 86 ALA A N 1
ATOM 657 C CA . ALA A 1 86 ? 1.521 11.503 5.382 1.00 94.75 86 ALA A CA 1
ATOM 658 C C . ALA A 1 86 ? 0.667 10.746 4.359 1.00 94.75 86 ALA A C 1
ATOM 660 O O . ALA A 1 86 ? -0.333 10.086 4.680 1.00 94.75 86 ALA A O 1
ATOM 661 N N . ARG A 1 87 ? 1.117 10.808 3.108 1.00 96.12 87 ARG A N 1
ATOM 662 C CA . ARG A 1 87 ? 0.542 10.076 1.982 1.00 96.12 87 ARG A CA 1
ATOM 663 C C . ARG A 1 87 ? 1.479 8.974 1.533 1.00 96.12 87 ARG A C 1
ATOM 665 O O . ARG A 1 87 ? 2.693 9.142 1.510 1.00 96.12 87 ARG A O 1
ATOM 672 N N . TYR A 1 88 ? 0.900 7.851 1.146 1.00 96.69 88 TYR A N 1
ATOM 673 C CA . TYR A 1 88 ? 1.626 6.690 0.657 1.00 96.69 88 TYR A CA 1
ATOM 674 C C . TYR A 1 88 ? 1.271 6.455 -0.802 1.00 96.69 88 TYR A C 1
ATOM 676 O O . TYR A 1 88 ? 0.096 6.521 -1.171 1.00 96.69 88 TYR A O 1
ATOM 684 N N . ARG A 1 89 ? 2.276 6.167 -1.625 1.00 95.56 89 ARG A N 1
ATOM 685 C CA . ARG A 1 89 ? 2.093 5.796 -3.032 1.00 95.56 89 ARG A CA 1
ATOM 686 C C . ARG A 1 89 ? 3.167 4.821 -3.481 1.00 95.56 89 ARG A C 1
ATOM 688 O O . ARG A 1 89 ? 4.224 4.725 -2.857 1.00 95.56 89 ARG A O 1
ATOM 695 N N . VAL A 1 90 ? 2.880 4.131 -4.574 1.00 93.88 90 VAL A N 1
ATOM 696 C CA . VAL A 1 90 ? 3.857 3.337 -5.315 1.00 93.88 90 VAL A CA 1
ATOM 697 C C . VAL A 1 90 ? 4.093 4.056 -6.646 1.00 93.88 90 VAL A C 1
ATOM 699 O O . VAL A 1 90 ? 3.150 4.159 -7.432 1.00 93.88 90 VAL A O 1
ATOM 702 N N . PRO A 1 91 ? 5.296 4.602 -6.905 1.00 87.62 91 PRO A N 1
ATOM 703 C CA . PRO A 1 91 ? 5.563 5.348 -8.131 1.00 87.62 91 PRO A CA 1
ATOM 704 C C . PRO A 1 91 ? 5.439 4.445 -9.360 1.00 87.62 91 PRO A C 1
ATOM 706 O O . PRO A 1 91 ? 6.236 3.532 -9.549 1.00 87.62 91 PRO A O 1
ATOM 709 N N . ALA A 1 92 ? 4.471 4.719 -10.238 1.00 69.62 92 ALA A N 1
ATOM 710 C CA . ALA A 1 92 ? 4.291 3.949 -11.474 1.00 69.62 92 ALA A CA 1
ATOM 711 C C . ALA A 1 92 ? 5.525 4.011 -12.398 1.00 69.62 92 ALA A C 1
ATOM 713 O O . ALA A 1 92 ? 5.817 3.059 -13.120 1.00 69.62 92 ALA A O 1
ATOM 714 N N . ALA A 1 93 ? 6.286 5.109 -12.333 1.00 65.31 93 ALA A N 1
ATOM 715 C CA . ALA A 1 93 ? 7.515 5.296 -13.101 1.00 65.31 93 ALA A CA 1
ATOM 716 C C . ALA A 1 93 ? 8.603 4.255 -12.772 1.00 65.31 93 ALA A C 1
ATOM 718 O O . ALA A 1 93 ? 9.405 3.936 -13.642 1.00 65.31 93 ALA A O 1
ATOM 719 N N . GLU A 1 94 ? 8.603 3.678 -11.565 1.00 63.97 94 GLU A N 1
ATOM 720 C CA . GLU A 1 94 ? 9.551 2.618 -11.184 1.00 63.97 94 GLU A CA 1
ATOM 721 C C . GLU A 1 94 ? 9.167 1.229 -11.738 1.00 63.97 94 GLU A C 1
ATOM 723 O O . GLU A 1 94 ? 9.966 0.301 -11.666 1.00 63.97 94 GLU A O 1
ATOM 728 N N . TYR A 1 95 ? 7.974 1.084 -12.333 1.00 62.41 95 TYR A N 1
ATOM 729 C CA . TYR A 1 95 ? 7.452 -0.175 -12.894 1.00 62.41 95 TYR A CA 1
ATOM 730 C C . TYR A 1 95 ? 7.326 -0.175 -14.417 1.00 62.41 95 TYR A C 1
ATOM 732 O O . TYR A 1 95 ? 6.771 -1.112 -14.995 1.00 62.41 95 TYR A O 1
ATOM 740 N N . THR A 1 96 ? 7.812 0.868 -15.089 1.00 67.38 96 THR A N 1
ATOM 741 C CA . THR A 1 96 ? 7.831 0.866 -16.553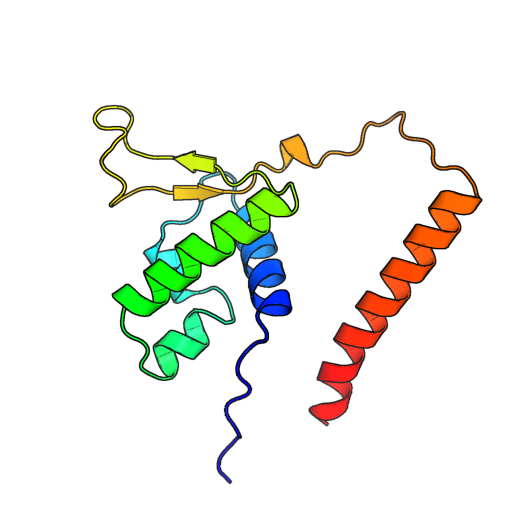 1.00 67.38 96 THR A CA 1
ATOM 742 C C . THR A 1 96 ? 8.914 -0.107 -17.006 1.00 67.38 96 THR A C 1
ATOM 744 O O . THR A 1 96 ? 10.093 0.098 -16.716 1.00 67.38 96 THR A O 1
ATOM 747 N N . LEU A 1 97 ? 8.512 -1.192 -17.673 1.00 75.56 97 LEU A N 1
ATOM 748 C CA . LEU A 1 97 ? 9.475 -2.088 -18.306 1.00 75.56 97 LEU A CA 1
ATOM 749 C C . LEU A 1 97 ? 10.235 -1.301 -19.385 1.00 75.56 97 LEU A C 1
ATOM 751 O O . LEU A 1 97 ? 9.600 -0.529 -20.106 1.00 75.56 97 LEU A O 1
ATOM 755 N N . PRO A 1 98 ? 11.562 -1.474 -19.502 1.00 80.81 98 PRO A N 1
ATOM 756 C CA . PRO A 1 98 ? 12.328 -0.851 -20.572 1.00 80.81 98 PRO A CA 1
ATOM 757 C C . PRO A 1 98 ? 11.776 -1.244 -21.945 1.00 80.81 98 PRO A C 1
ATOM 759 O O . PRO A 1 98 ? 11.416 -2.403 -22.157 1.00 80.81 98 PRO A O 1
ATOM 762 N N . ASP A 1 99 ? 11.751 -0.299 -22.886 1.00 82.81 99 ASP A N 1
ATOM 763 C CA . ASP A 1 99 ? 11.294 -0.559 -24.260 1.00 82.81 99 ASP A CA 1
ATOM 764 C C . ASP A 1 99 ? 12.185 -1.584 -24.992 1.00 82.81 99 ASP A C 1
ATOM 766 O O . ASP A 1 99 ? 11.762 -2.193 -25.973 1.00 82.81 99 ASP A O 1
ATOM 770 N N . ASP A 1 100 ? 13.417 -1.779 -24.518 1.00 88.50 100 ASP A N 1
ATOM 771 C CA . ASP A 1 100 ? 14.415 -2.720 -25.030 1.00 88.50 100 ASP A CA 1
ATOM 772 C C . ASP A 1 100 ? 14.467 -4.048 -24.254 1.00 88.50 100 ASP A C 1
ATOM 774 O O . ASP A 1 100 ? 15.365 -4.864 -24.475 1.00 88.50 100 ASP A O 1
ATOM 778 N N . LEU A 1 101 ? 13.515 -4.294 -23.347 1.00 88.00 101 LEU A N 1
ATOM 779 C CA . LEU A 1 101 ? 13.447 -5.554 -22.617 1.00 88.00 101 LEU A CA 1
ATOM 780 C C . LEU A 1 101 ? 12.998 -6.696 -23.538 1.00 88.00 101 LEU A C 1
ATOM 782 O O . LEU A 1 101 ? 11.821 -6.828 -23.876 1.00 88.00 101 LEU A O 1
ATOM 786 N N . GLU A 1 102 ? 13.934 -7.580 -23.872 1.00 91.50 102 GLU A N 1
ATOM 787 C CA . GLU A 1 102 ? 13.652 -8.832 -24.568 1.00 91.50 102 GLU A CA 1
ATOM 788 C C . GLU A 1 102 ? 13.721 -10.022 -23.605 1.00 91.50 102 GLU A C 1
ATOM 790 O O . GLU A 1 102 ? 14.684 -10.188 -22.857 1.00 91.50 102 GLU A O 1
ATOM 795 N N . PHE A 1 103 ? 12.706 -10.884 -23.651 1.00 92.31 103 PHE A N 1
ATOM 796 C CA . PHE A 1 103 ? 12.694 -12.147 -22.919 1.00 92.31 103 PHE A CA 1
ATOM 797 C C . PHE A 1 103 ? 13.088 -13.297 -23.842 1.00 92.31 103 PHE A C 1
ATOM 799 O O . PHE A 1 103 ? 12.600 -13.410 -24.971 1.00 92.31 103 PHE A O 1
ATOM 806 N N . SER A 1 104 ? 13.907 -14.219 -23.343 1.00 96.44 104 SER A N 1
ATOM 807 C CA . SER A 1 104 ? 14.141 -15.486 -24.026 1.00 96.44 104 SER A CA 1
ATOM 808 C C . SER A 1 104 ? 12.860 -16.338 -24.068 1.00 96.44 104 SER A C 1
ATOM 810 O O . SER A 1 104 ? 11.962 -16.183 -23.231 1.00 96.44 104 SER A O 1
ATOM 812 N N . PRO A 1 105 ? 12.768 -17.321 -24.983 1.00 95.38 105 PRO A N 1
ATOM 813 C CA . PRO A 1 105 ? 11.624 -18.232 -25.026 1.00 95.38 105 PRO A CA 1
ATOM 814 C C . PRO A 1 105 ? 11.364 -18.967 -23.700 1.00 95.38 105 PRO A C 1
ATOM 816 O O . PRO A 1 105 ? 10.215 -19.240 -23.358 1.00 95.38 105 PRO A O 1
ATOM 819 N N . ALA A 1 106 ? 12.420 -19.275 -22.939 1.00 94.50 106 ALA A N 1
ATOM 820 C CA . ALA A 1 106 ? 12.302 -19.947 -21.648 1.00 94.50 106 ALA A CA 1
ATOM 821 C C . ALA A 1 106 ? 11.712 -19.025 -20.566 1.00 94.50 106 ALA A C 1
ATOM 823 O O . ALA A 1 106 ? 10.857 -19.456 -19.794 1.00 94.50 106 ALA A O 1
ATOM 824 N N . GLU A 1 107 ? 12.120 -17.756 -20.533 1.00 93.81 107 GLU A N 1
ATOM 825 C CA . GLU A 1 107 ? 11.593 -16.766 -19.584 1.00 93.81 107 GLU A CA 1
ATOM 826 C C . GLU A 1 107 ? 10.123 -16.446 -19.869 1.00 93.81 107 GLU A C 1
ATOM 828 O O . GLU A 1 107 ? 9.312 -16.417 -18.943 1.00 93.81 107 GLU A O 1
ATOM 833 N N . LEU A 1 108 ? 9.739 -16.320 -21.144 1.00 94.38 108 LEU A N 1
ATOM 834 C CA . LEU A 1 108 ? 8.333 -16.157 -21.532 1.00 94.38 108 LEU A CA 1
ATOM 835 C C . LEU A 1 108 ? 7.472 -17.346 -21.097 1.00 94.38 108 LEU A C 1
ATOM 837 O O . LEU A 1 108 ? 6.356 -17.152 -20.609 1.00 94.38 108 LEU A O 1
ATOM 841 N N . ALA A 1 109 ? 7.979 -18.573 -21.243 1.00 93.81 109 ALA A N 1
ATOM 842 C CA . ALA A 1 109 ? 7.266 -19.769 -20.805 1.00 93.81 109 ALA A CA 1
ATOM 843 C C . ALA A 1 109 ? 7.042 -19.773 -19.282 1.00 93.81 109 ALA A C 1
ATOM 845 O O . ALA A 1 109 ? 5.943 -20.094 -18.825 1.00 93.81 109 ALA A O 1
ATOM 846 N N . LEU A 1 110 ? 8.049 -19.361 -18.502 1.00 93.62 110 LEU A N 1
ATOM 847 C CA . LEU A 1 110 ? 7.943 -19.235 -17.045 1.00 93.62 110 LEU A CA 1
ATOM 848 C C . LEU A 1 110 ? 6.927 -18.165 -16.629 1.00 93.62 110 LEU A C 1
ATOM 850 O O . LEU A 1 110 ? 6.086 -18.429 -15.771 1.00 93.62 110 LEU A O 1
ATOM 854 N N . LEU A 1 111 ? 6.961 -16.987 -17.258 1.00 90.50 111 LEU A N 1
ATOM 855 C CA . LEU A 1 111 ? 6.007 -15.909 -16.982 1.00 90.50 111 LEU A CA 1
ATOM 856 C C . LEU A 1 111 ? 4.572 -16.310 -17.341 1.00 90.50 111 LEU A C 1
ATOM 858 O O . LEU A 1 111 ? 3.646 -16.044 -16.578 1.00 90.50 111 LEU A O 1
ATOM 862 N N . THR A 1 112 ? 4.388 -17.003 -18.467 1.00 90.56 112 THR A N 1
ATOM 863 C CA . THR A 1 112 ? 3.074 -17.505 -18.896 1.00 90.56 112 THR A CA 1
ATOM 864 C C . THR A 1 112 ? 2.515 -18.510 -17.889 1.00 90.56 112 THR A C 1
ATOM 866 O O . THR A 1 112 ? 1.350 -18.420 -17.501 1.00 90.56 112 THR A O 1
ATOM 869 N N . LEU A 1 113 ? 3.354 -19.438 -17.416 1.00 90.88 113 LEU A N 1
ATOM 870 C CA . LEU A 1 113 ? 2.966 -20.403 -16.391 1.00 90.88 113 LEU A CA 1
ATOM 871 C C . LEU A 1 113 ? 2.585 -19.699 -15.081 1.00 90.88 113 LEU A C 1
ATOM 873 O O . LEU A 1 113 ? 1.523 -19.981 -14.528 1.00 90.88 113 LEU A O 1
ATOM 877 N N . ALA A 1 114 ? 3.398 -18.751 -14.610 1.00 85.75 114 ALA A N 1
ATOM 878 C CA . ALA A 1 114 ? 3.101 -17.984 -13.400 1.00 85.75 114 ALA A CA 1
ATOM 879 C C . ALA A 1 114 ? 1.773 -17.213 -13.518 1.00 85.75 114 ALA A C 1
ATOM 881 O O . ALA A 1 114 ? 0.938 -17.277 -12.613 1.00 85.75 114 ALA A O 1
ATOM 882 N N . GLY A 1 115 ? 1.538 -16.560 -14.662 1.00 85.06 115 GLY A N 1
ATOM 883 C CA . GLY A 1 115 ? 0.284 -15.864 -14.948 1.00 85.06 115 GLY A CA 1
ATOM 884 C C . GLY A 1 115 ? -0.932 -16.795 -14.925 1.00 85.06 115 GLY A C 1
ATOM 885 O O . GLY A 1 115 ? -1.965 -16.438 -14.359 1.00 85.06 115 GLY A O 1
ATOM 886 N N . SER A 1 116 ? -0.802 -18.013 -15.465 1.00 82.88 116 SER A N 1
ATOM 887 C CA . SER A 1 116 ? -1.892 -18.999 -15.450 1.00 82.88 116 SER A CA 1
ATOM 888 C C . SER A 1 116 ? -2.289 -19.413 -14.028 1.00 82.88 116 SER A C 1
ATOM 890 O O . SER A 1 116 ? -3.474 -19.394 -13.699 1.00 82.88 116 SER A O 1
ATOM 892 N N . VAL A 1 117 ? -1.314 -19.655 -13.145 1.00 80.69 117 VAL A N 1
ATOM 893 C CA . VAL A 1 117 ? -1.557 -20.027 -11.740 1.00 80.69 117 VAL A CA 1
ATOM 894 C C . VAL A 1 117 ? -2.272 -18.907 -10.981 1.00 80.69 117 VAL A C 1
ATOM 896 O O . VAL A 1 117 ? -3.204 -19.170 -10.220 1.00 80.69 117 VAL A O 1
ATOM 899 N N . TRP A 1 118 ? -1.8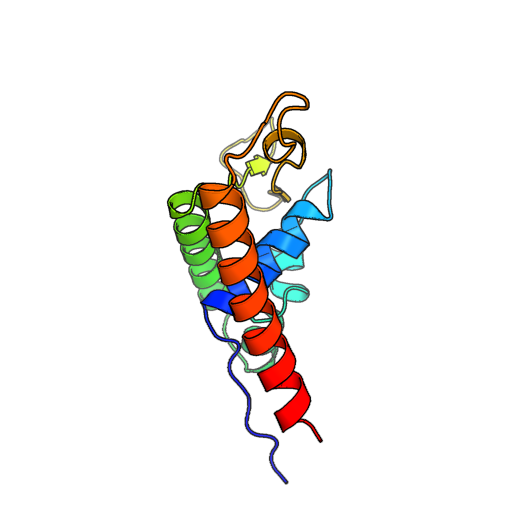82 -17.649 -11.204 1.00 68.12 118 TRP A N 1
ATOM 900 C CA . TRP A 1 118 ? -2.587 -16.507 -10.618 1.00 68.12 118 TRP A CA 1
ATOM 901 C C . TRP A 1 118 ? -4.025 -16.380 -11.132 1.00 68.12 118 TRP A C 1
ATOM 903 O O . TRP A 1 118 ? -4.923 -16.149 -10.324 1.00 68.12 118 TRP A O 1
ATOM 913 N N . SER A 1 119 ? -4.265 -16.603 -12.430 1.00 68.00 119 SER A N 1
ATOM 914 C CA . SER A 1 119 ? -5.619 -16.555 -13.007 1.00 68.00 119 SER A CA 1
ATOM 915 C C . SER A 1 119 ? -6.537 -17.668 -12.487 1.00 68.00 119 SER A C 1
ATOM 917 O O . SER A 1 119 ? -7.714 -17.436 -12.215 1.00 68.00 119 SER A O 1
ATOM 919 N N . GLU A 1 120 ? -6.005 -18.872 -12.274 1.00 65.94 120 GLU A N 1
ATOM 920 C CA . GLU A 1 120 ? -6.765 -19.981 -11.695 1.00 65.94 120 GLU A CA 1
ATOM 921 C C . GLU A 1 120 ? -7.077 -19.731 -10.218 1.00 65.94 120 GLU A C 1
ATOM 923 O O . GLU A 1 120 ? -8.185 -20.016 -9.759 1.00 65.94 120 GLU A O 1
ATOM 928 N N . SER A 1 121 ? -6.132 -19.144 -9.475 1.00 56.44 121 SER A N 1
ATOM 929 C CA . SER A 1 121 ? -6.353 -18.760 -8.083 1.00 56.44 121 SER A CA 1
ATOM 930 C C . SER A 1 121 ? -7.457 -17.708 -7.958 1.00 56.44 121 SER A C 1
ATOM 932 O O . SER A 1 121 ? -8.312 -17.874 -7.088 1.00 56.44 121 SER A O 1
ATOM 934 N N . SER A 1 122 ? -7.495 -16.687 -8.828 1.00 53.12 122 SER A N 1
ATOM 935 C CA . SER A 1 122 ? -8.599 -15.715 -8.842 1.00 53.12 122 SER A CA 1
ATOM 936 C C . SER A 1 122 ? -9.928 -16.385 -9.209 1.00 53.12 122 SER A C 1
ATOM 938 O O . SER A 1 122 ? -10.870 -16.309 -8.428 1.00 53.12 122 SER A O 1
ATOM 940 N N . MET A 1 123 ? -9.967 -17.191 -10.280 1.00 50.31 123 MET A N 1
ATOM 941 C CA . MET A 1 123 ? -11.195 -17.879 -10.723 1.00 50.31 123 MET A CA 1
ATOM 942 C C . MET A 1 123 ? -11.758 -18.881 -9.703 1.00 50.31 123 MET A C 1
ATOM 944 O O . MET A 1 123 ? -12.969 -19.106 -9.631 1.00 50.31 123 MET A O 1
ATOM 948 N N . SER A 1 124 ? -10.897 -19.504 -8.895 1.00 48.38 124 SER A N 1
ATOM 949 C CA . SER A 1 124 ? -11.317 -20.454 -7.858 1.00 48.38 124 SER A CA 1
ATOM 950 C C . SER A 1 124 ? -12.071 -19.804 -6.687 1.00 48.38 124 SER A C 1
ATOM 952 O O . SER A 1 124 ? -12.755 -20.514 -5.934 1.00 48.38 124 SER A O 1
ATOM 954 N N . VAL A 1 125 ? -11.964 -18.478 -6.539 1.00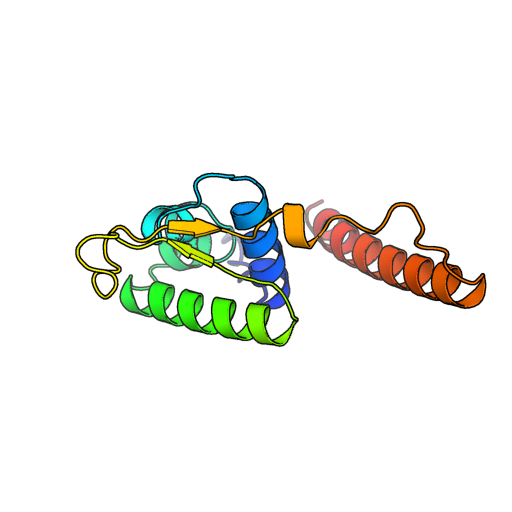 49.94 125 VAL A N 1
ATOM 955 C CA . VAL A 1 125 ? -12.718 -17.675 -5.569 1.00 49.94 125 VAL A CA 1
ATOM 956 C C . VAL A 1 125 ? -14.113 -17.358 -6.116 1.00 49.94 125 VAL A C 1
ATOM 958 O O . VAL A 1 125 ? -15.092 -17.578 -5.403 1.00 49.94 125 VAL A O 1
ATOM 961 N N . GLU A 1 126 ? -14.247 -16.975 -7.393 1.00 49.25 126 GLU A N 1
ATOM 962 C CA . GLU A 1 126 ? -15.567 -16.760 -8.014 1.00 49.25 126 GLU A CA 1
ATOM 963 C C . GLU A 1 126 ? -16.388 -18.055 -8.136 1.00 49.25 126 GLU A C 1
ATOM 965 O O . GLU A 1 126 ? -17.597 -18.047 -7.906 1.00 49.25 126 GLU A O 1
ATOM 970 N N . ALA A 1 127 ? -15.749 -19.195 -8.420 1.00 46.56 127 ALA A N 1
ATOM 971 C CA . ALA A 1 127 ? -16.439 -20.482 -8.566 1.00 46.56 127 ALA A CA 1
ATOM 972 C C . ALA A 1 127 ? -17.041 -21.035 -7.255 1.00 46.56 127 ALA A C 1
ATOM 974 O O . ALA A 1 127 ? -17.858 -21.953 -7.297 1.00 46.56 127 ALA A O 1
ATOM 975 N N . ARG A 1 128 ? -16.658 -20.495 -6.088 1.00 45.56 128 ARG A N 1
ATOM 976 C CA . ARG A 1 128 ? -17.234 -20.856 -4.777 1.00 45.56 128 ARG A CA 1
ATOM 977 C C . ARG A 1 128 ? -18.352 -19.919 -4.312 1.00 45.56 128 ARG A C 1
ATOM 979 O O . ARG A 1 128 ? -18.953 -20.185 -3.274 1.00 45.56 128 ARG A O 1
ATOM 986 N N . ALA A 1 129 ? -18.623 -18.846 -5.055 1.00 51.25 129 ALA A N 1
ATOM 987 C CA . ALA A 1 129 ? -19.678 -17.876 -4.762 1.00 51.25 129 ALA A CA 1
ATOM 988 C C . ALA A 1 129 ? -20.984 -18.123 -5.554 1.00 51.25 129 ALA A C 1
ATOM 990 O O . ALA A 1 129 ? -21.893 -17.295 -5.482 1.00 51.25 129 ALA A O 1
ATOM 991 N N . GLY A 1 130 ? -21.067 -19.232 -6.304 1.00 37.00 130 GLY A N 1
ATOM 992 C CA . GLY A 1 130 ? -22.246 -19.668 -7.067 1.00 37.00 130 GLY A CA 1
ATOM 993 C C . GLY A 1 130 ? -23.090 -20.719 -6.358 1.00 37.00 130 GLY A C 1
ATOM 994 O O . GLY A 1 130 ? -22.501 -21.588 -5.676 1.00 37.00 130 GLY A O 1
#

Sequence (130 aa):
MATASVKTPPEERLVNLVVALTATDQGLTKDTILANVTGYREQREAGASKDALEKMFERDKENLRALGVPIETIGDWADPDDLREARYRVPAAEYTLPDDLEFSPAELALLTLAGSVWSESSMSVEARAG